Protein AF-A0A6L6PLL2-F1 (afdb_monomer)

Solvent-accessible surface area (backbone atoms only — not comparable to full-atom values): 7391 Å² total; per-residue (Å²): 131,86,79,76,55,67,43,46,54,47,22,49,51,45,22,52,46,40,37,52,52,50,43,67,37,46,60,89,64,68,91,52,59,72,72,56,46,53,40,41,53,52,10,52,41,21,38,52,16,30,49,29,42,75,70,64,40,94,57,10,52,60,43,37,29,52,35,29,49,53,48,42,56,53,39,54,56,56,43,53,51,52,71,70,49,84,57,71,47,43,95,58,68,45,47,37,68,59,53,46,53,52,48,49,53,54,41,53,52,33,49,56,31,27,54,54,30,49,53,57,45,54,56,53,54,55,58,62,72,66,61,72,99,73,86,84,130

Radius of gyration: 18.52 Å; Cα contacts (8 Å, |Δi|>4): 109; chains: 1; bounding box: 55×28×56 Å

Organism: NCBI:txid551988

Mean predicted aligned error: 6.56 Å

Structure (mmCIF, N/CA/C/O backbone):
data_AF-A0A6L6PLL2-F1
#
_entry.id   AF-A0A6L6PLL2-F1
#
loop_
_atom_site.group_PDB
_atom_site.id
_atom_site.type_symbol
_atom_site.label_atom_id
_atom_site.label_alt_id
_atom_site.label_comp_id
_atom_site.label_asym_id
_atom_site.label_entity_id
_atom_site.label_seq_id
_atom_site.pdbx_PDB_ins_code
_atom_site.Cartn_x
_atom_site.Cartn_y
_atom_site.Cartn_z
_atom_site.occupancy
_atom_site.B_iso_or_equiv
_atom_site.auth_seq_id
_atom_site.auth_comp_id
_atom_site.auth_asym_id
_atom_site.auth_atom_id
_atom_site.pdbx_PDB_model_num
ATOM 1 N N . MET A 1 1 ? -23.421 -11.172 6.056 1.00 43.84 1 MET A N 1
ATOM 2 C CA . MET A 1 1 ? -21.945 -11.065 6.009 1.00 43.84 1 MET A CA 1
ATOM 3 C C . MET A 1 1 ? -21.592 -9.596 5.806 1.00 43.84 1 MET A C 1
ATOM 5 O O . MET A 1 1 ? -21.869 -9.074 4.733 1.00 43.84 1 MET A O 1
ATOM 9 N N . ASN A 1 2 ? -21.100 -8.893 6.833 1.00 55.00 2 ASN A N 1
ATOM 10 C CA . ASN A 1 2 ? -20.745 -7.475 6.689 1.00 55.00 2 ASN A CA 1
ATOM 11 C C . ASN A 1 2 ? -19.643 -7.330 5.634 1.00 55.00 2 ASN A C 1
ATOM 13 O O . ASN A 1 2 ? -18.598 -7.974 5.724 1.00 55.00 2 ASN A O 1
ATOM 17 N N . LYS A 1 3 ? -19.892 -6.510 4.611 1.00 76.81 3 LYS A N 1
ATOM 18 C CA . LYS A 1 3 ? -18.932 -6.250 3.538 1.00 76.81 3 LYS A CA 1
ATOM 19 C C . LYS A 1 3 ? -17.712 -5.553 4.144 1.00 76.81 3 LYS A C 1
ATOM 21 O O . LYS A 1 3 ? -17.838 -4.467 4.704 1.00 76.81 3 LYS A O 1
ATOM 26 N N . MET A 1 4 ? -16.542 -6.189 4.061 1.00 80.56 4 MET A N 1
ATOM 27 C CA . MET A 1 4 ? -15.291 -5.595 4.539 1.00 80.56 4 MET A CA 1
ATOM 28 C C . MET A 1 4 ? -15.040 -4.277 3.799 1.00 80.56 4 MET A C 1
ATOM 30 O O . MET A 1 4 ? -15.216 -4.198 2.579 1.00 80.56 4 MET A O 1
ATOM 34 N N . ARG A 1 5 ? -14.640 -3.244 4.545 1.00 92.44 5 ARG A N 1
ATOM 35 C CA . ARG A 1 5 ? -14.335 -1.923 3.989 1.00 92.44 5 ARG A CA 1
ATOM 36 C C . ARG A 1 5 ? -13.184 -2.018 2.978 1.00 92.44 5 ARG A C 1
ATOM 38 O O . ARG A 1 5 ? -12.289 -2.855 3.122 1.00 92.44 5 ARG A O 1
ATOM 45 N N . PHE A 1 6 ? -13.226 -1.176 1.948 1.00 95.19 6 PHE A N 1
ATOM 46 C CA . PHE A 1 6 ? -12.314 -1.253 0.803 1.00 95.19 6 PHE A CA 1
ATOM 47 C C . PHE A 1 6 ? -10.845 -1.144 1.220 1.00 95.19 6 PHE A C 1
ATOM 49 O O . PHE A 1 6 ? -10.052 -2.011 0.876 1.00 95.19 6 PHE A O 1
ATOM 56 N N . GLU A 1 7 ? -10.502 -0.126 1.998 1.00 95.88 7 GLU A N 1
ATOM 57 C CA . GLU A 1 7 ? -9.144 0.188 2.442 1.00 95.88 7 GLU A CA 1
ATOM 58 C C . GLU A 1 7 ? -8.562 -0.856 3.403 1.00 95.88 7 GLU A C 1
ATOM 60 O O . GLU A 1 7 ? -7.355 -1.072 3.413 1.00 95.88 7 GLU A O 1
ATOM 65 N N . VAL A 1 8 ? -9.409 -1.575 4.149 1.00 96.50 8 VAL A N 1
ATOM 66 C CA . VAL A 1 8 ? -8.978 -2.723 4.966 1.00 96.50 8 VAL A CA 1
ATOM 67 C C . VAL A 1 8 ? -8.625 -3.909 4.069 1.00 96.50 8 VAL A C 1
ATOM 69 O O . VAL A 1 8 ? -7.565 -4.511 4.219 1.00 96.50 8 VAL A O 1
ATOM 72 N N . ARG A 1 9 ? -9.489 -4.233 3.098 1.00 96.75 9 ARG A N 1
ATOM 73 C CA . ARG A 1 9 ? -9.230 -5.325 2.149 1.00 96.75 9 ARG A CA 1
ATOM 74 C C . ARG A 1 9 ? -8.012 -5.027 1.277 1.00 96.75 9 ARG A C 1
ATOM 76 O O . ARG A 1 9 ? -7.179 -5.902 1.071 1.00 96.75 9 ARG A O 1
ATOM 83 N N . ALA A 1 10 ? -7.908 -3.794 0.792 1.00 96.06 10 ALA A N 1
ATOM 84 C CA . ALA A 1 10 ? -6.773 -3.324 0.016 1.00 96.06 10 ALA A CA 1
ATOM 85 C C . ALA A 1 10 ? -5.472 -3.438 0.816 1.00 96.06 10 ALA A C 1
ATOM 87 O O . ALA A 1 10 ? -4.467 -3.837 0.245 1.00 96.06 10 ALA A O 1
ATOM 88 N N . ALA A 1 11 ? -5.490 -3.178 2.127 1.00 97.19 11 ALA A N 1
ATOM 89 C CA . ALA A 1 11 ? -4.299 -3.290 2.965 1.00 97.19 11 ALA A CA 1
ATOM 90 C C . ALA A 1 11 ? -3.850 -4.744 3.135 1.00 97.19 11 ALA A C 1
ATOM 92 O O . ALA A 1 11 ? -2.654 -5.011 3.093 1.00 97.19 11 ALA A O 1
ATOM 93 N N . PHE A 1 12 ? -4.781 -5.699 3.243 1.00 98.12 12 PHE A N 1
ATOM 94 C CA . PHE A 1 12 ? -4.420 -7.120 3.215 1.00 98.12 12 PHE A CA 1
ATOM 95 C C . PHE A 1 12 ? -3.785 -7.533 1.887 1.00 98.12 12 PHE A C 1
ATOM 97 O O . PHE A 1 12 ? -2.761 -8.209 1.884 1.00 98.12 12 PHE A O 1
ATOM 104 N N . VAL A 1 13 ? -4.375 -7.109 0.766 1.00 97.12 13 VAL A N 1
ATOM 105 C CA . VAL A 1 13 ? -3.857 -7.435 -0.570 1.00 97.12 13 VAL A CA 1
ATOM 106 C C . VAL A 1 13 ? -2.486 -6.796 -0.788 1.00 97.12 13 VAL A C 1
ATOM 108 O O . VAL A 1 13 ? -1.533 -7.498 -1.105 1.00 97.12 13 VAL A O 1
ATOM 111 N N . MET A 1 14 ? -2.364 -5.487 -0.567 1.00 96.75 14 MET A N 1
ATOM 112 C CA . MET A 1 14 ? -1.113 -4.743 -0.742 1.00 96.75 14 MET A CA 1
ATOM 113 C C . MET A 1 14 ? -0.030 -5.201 0.230 1.00 96.75 14 MET A C 1
ATOM 115 O O . MET A 1 14 ? 1.130 -5.296 -0.156 1.00 96.75 14 MET A O 1
ATOM 119 N N . GLY A 1 15 ? -0.411 -5.551 1.458 1.00 96.38 15 GLY A N 1
ATOM 120 C CA . GLY A 1 15 ?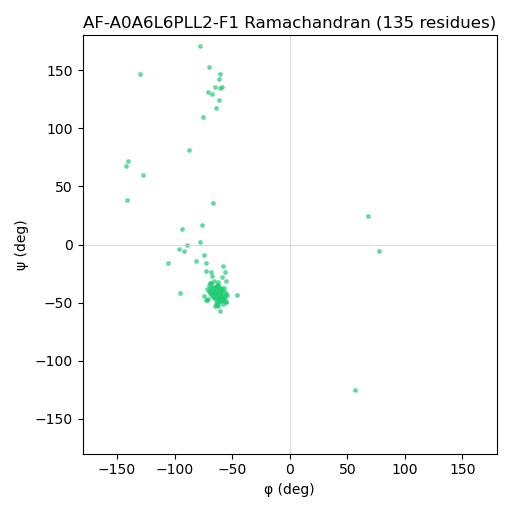 0.505 -6.051 2.474 1.00 96.38 15 GLY A CA 1
ATOM 121 C C . GLY A 1 15 ? 1.248 -7.326 2.067 1.00 96.38 15 GLY A C 1
ATOM 122 O O . GLY A 1 15 ? 2.372 -7.541 2.507 1.00 96.38 15 GLY A O 1
ATOM 123 N N . VAL A 1 16 ? 0.646 -8.144 1.197 1.00 96.62 16 VAL A N 1
ATOM 124 C CA . VAL A 1 16 ? 1.284 -9.331 0.603 1.00 96.62 16 VAL A CA 1
ATOM 125 C C . VAL A 1 16 ? 1.887 -9.018 -0.766 1.00 96.62 16 VAL A C 1
ATOM 127 O O . VAL A 1 16 ? 2.990 -9.466 -1.074 1.00 96.62 16 VAL A O 1
ATOM 130 N N . ALA A 1 17 ? 1.174 -8.252 -1.594 1.00 94.06 17 ALA A N 1
ATOM 131 C CA . ALA A 1 17 ? 1.574 -7.982 -2.968 1.00 94.06 17 ALA A CA 1
ATOM 132 C C . ALA A 1 17 ? 2.881 -7.186 -3.057 1.00 94.06 17 ALA A C 1
ATOM 134 O O . ALA A 1 17 ? 3.677 -7.476 -3.938 1.00 94.06 17 ALA A O 1
ATOM 135 N N . LEU A 1 18 ? 3.125 -6.227 -2.158 1.00 91.88 18 LEU A N 1
ATOM 136 C CA . LEU A 1 18 ? 4.347 -5.413 -2.170 1.00 91.88 18 LEU A CA 1
ATOM 137 C C . LEU A 1 18 ? 5.621 -6.265 -1.995 1.00 91.88 18 LEU A C 1
ATOM 139 O O . LEU A 1 18 ? 6.429 -6.280 -2.925 1.00 91.88 18 LEU A O 1
ATOM 143 N N . PRO A 1 19 ? 5.777 -7.057 -0.909 1.00 90.56 19 PRO A N 1
ATOM 144 C CA . PRO A 1 19 ? 6.915 -7.967 -0.773 1.00 90.56 19 PRO A CA 1
ATOM 145 C C . PRO A 1 19 ? 7.057 -8.935 -1.952 1.00 90.56 19 PRO A C 1
ATOM 147 O O . PRO A 1 19 ? 8.162 -9.175 -2.436 1.00 90.56 19 PRO A O 1
ATOM 150 N N . ALA A 1 20 ? 5.940 -9.494 -2.430 1.00 90.50 20 ALA A N 1
ATOM 151 C CA . ALA A 1 20 ? 5.954 -10.461 -3.524 1.00 90.50 20 ALA A CA 1
ATOM 152 C C . ALA A 1 20 ? 6.423 -9.832 -4.844 1.00 90.50 20 ALA A C 1
ATOM 154 O O . ALA A 1 20 ? 7.268 -10.403 -5.532 1.00 90.50 20 ALA A O 1
ATOM 155 N N . LEU A 1 21 ? 5.907 -8.649 -5.188 1.00 88.75 21 LEU A N 1
ATOM 156 C CA . LEU A 1 21 ? 6.304 -7.921 -6.390 1.00 88.75 21 LEU A CA 1
ATOM 157 C C . LEU A 1 21 ? 7.773 -7.513 -6.325 1.00 88.75 21 LEU A C 1
ATOM 159 O O . LEU A 1 21 ? 8.466 -7.666 -7.326 1.00 88.75 21 LEU A O 1
ATOM 163 N N . GLU A 1 22 ? 8.267 -7.062 -5.171 1.00 87.44 22 GLU A N 1
ATOM 164 C CA . GLU A 1 22 ? 9.680 -6.701 -5.026 1.00 87.44 22 GLU A CA 1
ATOM 165 C C . GLU A 1 22 ? 10.598 -7.926 -5.129 1.00 87.44 22 GLU A C 1
ATOM 167 O O . GLU A 1 22 ? 11.625 -7.878 -5.810 1.00 87.44 22 GLU A O 1
ATOM 172 N N . THR A 1 23 ? 10.178 -9.061 -4.558 1.00 87.19 23 THR A N 1
ATOM 173 C CA . THR A 1 23 ? 10.884 -10.348 -4.700 1.00 87.19 23 THR A CA 1
ATOM 174 C C . THR A 1 23 ? 10.976 -10.765 -6.165 1.00 87.19 23 THR A C 1
ATOM 176 O O . THR A 1 23 ? 12.041 -11.153 -6.634 1.00 87.19 23 THR A O 1
ATOM 179 N N . ILE A 1 24 ? 9.876 -10.661 -6.916 1.00 85.31 24 ILE A N 1
ATOM 180 C CA . ILE A 1 24 ? 9.854 -10.985 -8.350 1.00 85.31 24 ILE A CA 1
ATOM 181 C C . ILE A 1 24 ? 10.722 -10.000 -9.139 1.00 85.31 24 ILE A C 1
ATOM 183 O O . ILE A 1 24 ? 11.448 -10.407 -10.042 1.00 85.31 24 ILE A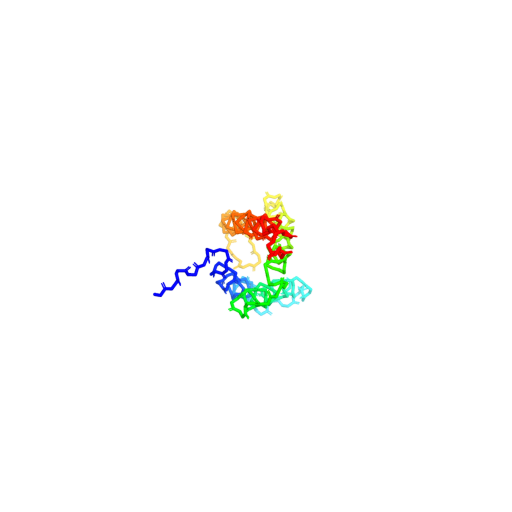 O 1
ATOM 187 N N . ARG A 1 25 ? 10.663 -8.707 -8.802 1.00 83.38 25 ARG A N 1
ATOM 188 C CA . ARG A 1 25 ? 11.372 -7.648 -9.526 1.00 83.38 25 ARG A CA 1
ATOM 189 C C . ARG A 1 25 ? 12.887 -7.753 -9.374 1.00 83.38 25 ARG A C 1
ATOM 191 O O . ARG A 1 25 ? 13.605 -7.447 -10.319 1.00 83.38 25 ARG A O 1
ATOM 198 N N . ARG A 1 26 ? 13.390 -8.159 -8.209 1.00 78.50 26 ARG A N 1
ATOM 199 C CA . ARG A 1 26 ? 14.839 -8.230 -7.962 1.00 78.50 26 ARG A CA 1
ATOM 200 C C . ARG A 1 26 ? 15.414 -9.645 -7.943 1.00 78.50 26 ARG A C 1
ATOM 202 O O . ARG A 1 26 ? 16.629 -9.799 -8.056 1.00 78.50 26 ARG A O 1
ATOM 209 N N . GLY A 1 27 ? 14.579 -10.675 -7.826 1.00 77.62 27 GLY A N 1
ATOM 210 C CA . GLY A 1 27 ? 15.024 -12.064 -7.745 1.00 77.62 27 GLY A CA 1
ATOM 211 C C . GLY A 1 27 ? 16.007 -12.283 -6.588 1.00 77.62 27 GLY A C 1
ATOM 212 O O . GLY A 1 27 ? 15.710 -11.961 -5.442 1.00 77.62 27 GLY A O 1
ATOM 213 N N . ILE A 1 28 ? 17.188 -12.824 -6.904 1.00 68.38 28 ILE A N 1
ATOM 214 C CA . ILE A 1 28 ? 18.296 -13.083 -5.960 1.00 68.38 28 ILE A CA 1
ATOM 215 C C . ILE A 1 28 ? 19.326 -11.939 -5.892 1.00 68.38 28 ILE A C 1
ATOM 217 O O . ILE A 1 28 ? 20.433 -12.133 -5.394 1.00 68.38 28 ILE A O 1
ATOM 221 N N . ASN A 1 29 ? 19.018 -10.761 -6.442 1.00 67.06 29 ASN A N 1
ATOM 222 C CA . ASN A 1 29 ? 20.006 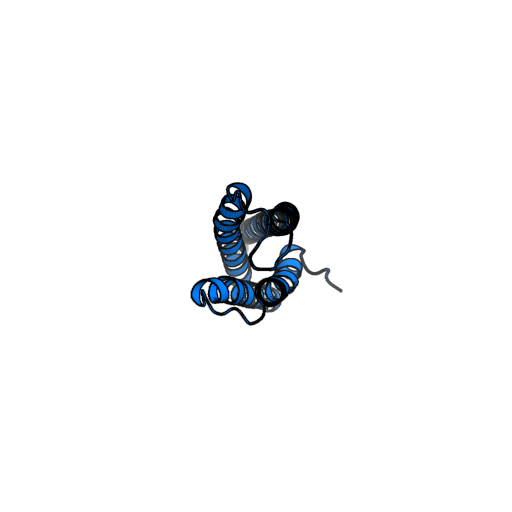-9.700 -6.616 1.00 67.06 29 ASN A CA 1
ATOM 223 C C . ASN A 1 29 ? 20.133 -8.784 -5.380 1.00 67.06 29 ASN A C 1
ATOM 225 O O . ASN A 1 29 ? 19.549 -7.698 -5.323 1.00 67.06 29 ASN A O 1
ATOM 229 N N . PHE A 1 30 ? 20.881 -9.217 -4.365 1.00 66.94 30 PHE A N 1
ATOM 230 C CA . PHE A 1 30 ? 20.982 -8.555 -3.053 1.00 66.94 30 PHE A CA 1
ATOM 231 C C . PHE A 1 30 ? 21.857 -7.287 -3.004 1.00 66.94 30 PHE A C 1
ATOM 233 O O . PHE A 1 30 ? 22.186 -6.827 -1.913 1.00 66.94 30 PHE A O 1
ATOM 240 N N . ASP A 1 31 ? 22.184 -6.669 -4.140 1.00 69.38 31 ASP A N 1
ATOM 241 C CA . ASP A 1 31 ? 23.081 -5.502 -4.214 1.00 69.38 31 ASP A CA 1
ATOM 242 C C . ASP A 1 31 ? 22.625 -4.292 -3.373 1.00 69.38 31 ASP A C 1
ATOM 244 O O . ASP A 1 31 ? 23.421 -3.406 -3.064 1.00 69.38 31 ASP A O 1
ATOM 248 N N . ASN A 1 32 ? 21.346 -4.228 -2.979 1.00 66.81 32 ASN A N 1
ATOM 249 C CA . ASN A 1 32 ? 20.819 -3.146 -2.149 1.00 66.81 32 ASN A CA 1
ATOM 250 C C . ASN A 1 32 ? 19.782 -3.636 -1.123 1.00 66.81 32 ASN A C 1
ATOM 252 O O . ASN A 1 32 ? 18.599 -3.315 -1.219 1.00 66.81 32 ASN A O 1
ATOM 256 N N . ILE A 1 33 ? 20.241 -4.425 -0.143 1.00 68.75 33 ILE A N 1
ATOM 257 C CA . ILE A 1 33 ? 19.440 -4.991 0.966 1.00 68.75 33 ILE A CA 1
ATOM 258 C C . ILE A 1 33 ? 18.504 -3.965 1.644 1.00 68.75 33 ILE A C 1
ATOM 260 O O . ILE A 1 33 ? 17.344 -4.309 1.867 1.00 68.75 33 ILE A O 1
ATOM 264 N N . PRO A 1 34 ? 18.914 -2.714 1.940 1.00 70.25 34 PRO A N 1
ATOM 265 C CA . PRO A 1 34 ? 18.006 -1.729 2.533 1.00 70.25 34 PRO A CA 1
ATOM 266 C C . PRO A 1 34 ? 16.751 -1.464 1.691 1.00 70.25 34 PRO A C 1
ATOM 268 O O . PRO A 1 34 ? 15.661 -1.364 2.242 1.00 70.25 34 PRO A O 1
ATOM 271 N N . ALA A 1 35 ? 16.880 -1.441 0.360 1.00 64.81 35 ALA A N 1
ATOM 272 C CA . ALA A 1 35 ? 15.743 -1.233 -0.535 1.00 64.81 35 ALA A CA 1
ATOM 273 C C . ALA A 1 35 ? 14.751 -2.413 -0.536 1.00 64.81 35 ALA A C 1
ATOM 275 O O . ALA A 1 35 ? 13.582 -2.208 -0.842 1.00 64.81 35 ALA A O 1
ATOM 276 N N . TYR A 1 36 ? 15.189 -3.627 -0.172 1.00 68.69 36 TYR A N 1
ATOM 277 C CA . TYR A 1 36 ? 14.286 -4.765 0.042 1.00 68.69 36 TYR A CA 1
ATOM 278 C C . TYR A 1 36 ? 13.441 -4.580 1.292 1.00 68.69 36 TYR A C 1
ATOM 280 O O . TYR A 1 36 ? 12.276 -4.960 1.327 1.00 68.69 36 TYR A O 1
ATOM 288 N N . LEU A 1 37 ? 14.049 -4.050 2.349 1.00 83.19 37 LEU A N 1
ATOM 289 C CA . LEU A 1 37 ? 13.436 -4.058 3.663 1.00 83.19 37 LEU A CA 1
ATOM 290 C C . LEU A 1 37 ? 12.216 -3.130 3.723 1.00 83.19 37 LEU A C 1
ATOM 292 O O . LEU A 1 37 ? 11.237 -3.476 4.381 1.00 83.19 37 LEU A O 1
ATOM 296 N N . ASP A 1 38 ? 12.228 -2.019 2.987 1.00 86.25 38 ASP A N 1
ATOM 297 C CA . ASP A 1 38 ? 11.133 -1.045 2.985 1.00 86.25 38 ASP A CA 1
ATOM 298 C C . ASP A 1 38 ? 9.795 -1.653 2.530 1.00 86.25 38 ASP A C 1
ATOM 300 O O . ASP A 1 38 ? 8.795 -1.508 3.239 1.00 86.25 38 ASP A O 1
ATOM 304 N N . ASP A 1 39 ? 9.766 -2.401 1.417 1.00 89.12 39 ASP A N 1
ATOM 305 C CA . ASP A 1 39 ? 8.536 -3.029 0.895 1.00 89.12 39 ASP A CA 1
ATOM 306 C C . ASP A 1 39 ? 7.989 -4.118 1.837 1.00 89.12 39 ASP A C 1
ATOM 308 O O . ASP A 1 39 ? 6.774 -4.305 1.973 1.00 89.12 39 ASP A O 1
ATOM 312 N N . TYR A 1 40 ? 8.879 -4.807 2.553 1.00 91.44 40 TYR A N 1
ATOM 313 C CA . TYR A 1 40 ? 8.502 -5.801 3.556 1.00 91.44 40 TYR A CA 1
ATOM 314 C C . TYR A 1 40 ? 7.978 -5.159 4.835 1.00 91.44 40 TYR A C 1
ATOM 316 O O . TYR A 1 40 ? 6.956 -5.599 5.367 1.00 91.44 40 TYR A O 1
ATOM 324 N N . LEU A 1 41 ? 8.645 -4.115 5.328 1.00 94.62 41 LEU A N 1
ATOM 325 C CA . LEU A 1 41 ? 8.231 -3.400 6.531 1.00 94.62 41 LEU A CA 1
ATOM 326 C C . LEU A 1 41 ? 6.889 -2.706 6.317 1.00 94.62 41 LEU A C 1
ATOM 328 O O . LEU A 1 41 ? 5.993 -2.838 7.155 1.00 94.62 41 LEU A O 1
ATOM 332 N N . ILE A 1 42 ? 6.710 -2.021 5.184 1.00 95.62 42 ILE A N 1
ATOM 333 C CA . ILE A 1 42 ? 5.439 -1.364 4.877 1.00 95.62 42 ILE A CA 1
ATOM 334 C C . ILE A 1 42 ? 4.327 -2.391 4.645 1.00 95.62 42 ILE A C 1
ATOM 336 O O . ILE A 1 42 ? 3.205 -2.203 5.125 1.00 95.62 42 ILE A O 1
ATOM 340 N N . GLY A 1 43 ? 4.642 -3.518 3.994 1.00 96.12 43 GLY A N 1
ATOM 341 C CA . GLY A 1 43 ? 3.707 -4.619 3.795 1.00 96.12 43 GLY A CA 1
ATOM 342 C C . GLY A 1 43 ? 3.242 -5.225 5.121 1.00 96.12 43 GLY A C 1
ATOM 343 O O . GLY A 1 43 ? 2.040 -5.336 5.381 1.00 96.12 43 GLY A O 1
ATOM 344 N N . ALA A 1 44 ? 4.183 -5.520 6.019 1.00 97.00 44 ALA A N 1
ATOM 345 C CA . ALA A 1 44 ? 3.894 -5.999 7.367 1.00 97.00 44 ALA A CA 1
ATOM 346 C C . ALA A 1 44 ? 3.072 -4.984 8.173 1.00 97.00 44 ALA A C 1
ATOM 348 O O . ALA A 1 44 ? 2.131 -5.367 8.876 1.00 97.00 44 ALA A O 1
ATOM 349 N N . PHE A 1 45 ? 3.372 -3.688 8.043 1.00 98.06 45 PHE A N 1
ATOM 350 C CA . PHE A 1 45 ? 2.633 -2.648 8.747 1.00 98.06 45 PHE A CA 1
ATOM 351 C C . PHE A 1 45 ? 1.180 -2.536 8.259 1.00 98.06 45 PHE A C 1
ATOM 353 O O . PHE A 1 45 ? 0.269 -2.447 9.086 1.00 98.06 45 PHE A O 1
ATOM 360 N N . LEU A 1 46 ? 0.932 -2.648 6.949 1.00 98.06 46 LEU A N 1
ATOM 361 C CA . LEU A 1 46 ? -0.424 -2.716 6.387 1.00 98.06 46 LEU A CA 1
ATOM 362 C C . LEU A 1 46 ? -1.204 -3.922 6.917 1.00 98.06 46 LEU A C 1
ATOM 364 O O . LEU A 1 46 ? -2.349 -3.770 7.346 1.00 98.06 46 LEU A O 1
ATOM 368 N N . LEU A 1 47 ? -0.584 -5.107 6.941 1.00 98.31 47 LEU A N 1
ATOM 369 C CA . LEU A 1 47 ? -1.205 -6.322 7.480 1.00 98.31 47 LEU A CA 1
ATOM 370 C C . LEU A 1 47 ? -1.547 -6.167 8.963 1.00 98.31 47 LEU A C 1
ATOM 372 O O . LEU A 1 47 ? -2.652 -6.516 9.393 1.00 98.31 47 LEU A O 1
ATOM 376 N N . TYR A 1 48 ? -0.616 -5.620 9.744 1.00 98.12 48 TYR A N 1
ATOM 377 C CA . TYR A 1 48 ? -0.811 -5.365 11.164 1.00 98.12 48 TYR A CA 1
ATOM 378 C C . TYR A 1 48 ? -1.955 -4.373 11.409 1.00 98.12 48 TYR A C 1
ATOM 380 O O . TYR A 1 48 ? -2.861 -4.656 12.198 1.00 98.12 48 TYR A O 1
ATOM 388 N N . ALA A 1 49 ? -1.967 -3.245 10.698 1.00 97.31 49 ALA A N 1
ATOM 389 C CA . ALA A 1 49 ? -3.001 -2.227 10.820 1.00 97.31 49 ALA A CA 1
ATOM 390 C C . ALA A 1 49 ? -4.385 -2.747 10.394 1.00 97.31 49 A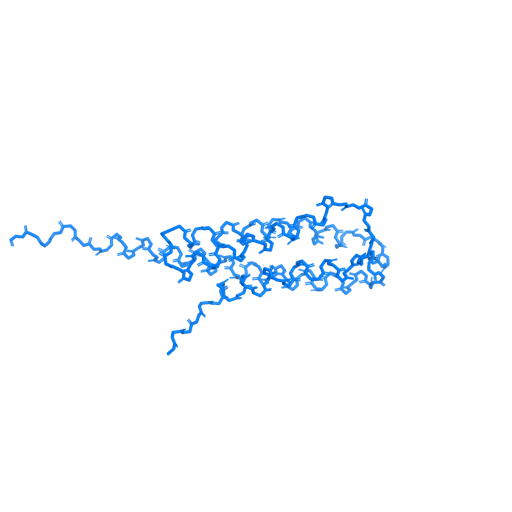LA A C 1
ATOM 392 O O . ALA A 1 49 ? -5.369 -2.561 11.114 1.00 97.31 49 ALA A O 1
ATOM 393 N N . ALA A 1 50 ? -4.468 -3.471 9.273 1.00 97.25 50 ALA A N 1
ATOM 394 C CA . ALA A 1 50 ? -5.709 -4.083 8.802 1.00 97.25 50 ALA A CA 1
ATOM 395 C C . ALA A 1 50 ? -6.257 -5.093 9.821 1.00 97.25 50 ALA A C 1
ATOM 397 O O . ALA A 1 50 ? -7.440 -5.057 10.174 1.00 97.25 50 ALA A O 1
ATOM 398 N N . ARG A 1 51 ? -5.384 -5.944 10.373 1.00 97.44 51 ARG A N 1
ATOM 399 C CA . ARG A 1 51 ? -5.739 -6.885 11.444 1.00 97.44 51 ARG A CA 1
ATOM 400 C C . ARG A 1 51 ? -6.218 -6.165 12.704 1.00 97.44 51 ARG A C 1
ATOM 402 O O . ARG A 1 51 ? -7.178 -6.622 13.322 1.00 97.44 51 ARG A O 1
ATOM 409 N N . ALA A 1 52 ? -5.589 -5.053 13.081 1.00 96.69 52 ALA A N 1
ATOM 410 C CA . ALA A 1 52 ? -6.009 -4.249 14.225 1.00 96.69 52 ALA A CA 1
ATOM 411 C C . ALA A 1 52 ? -7.421 -3.666 14.028 1.00 96.69 52 ALA A C 1
ATOM 413 O O . ALA A 1 52 ? -8.217 -3.699 14.966 1.00 96.69 52 ALA A O 1
ATOM 414 N N . VAL A 1 53 ? -7.771 -3.210 12.816 1.00 96.06 53 VAL A N 1
ATOM 415 C CA . VAL A 1 53 ? -9.143 -2.765 12.493 1.00 96.06 53 VAL A CA 1
ATOM 416 C C . VAL A 1 53 ? -10.141 -3.915 12.603 1.00 96.06 53 VAL A C 1
ATOM 418 O O . VAL A 1 53 ? -11.177 -3.754 13.242 1.00 96.06 53 VAL A O 1
ATOM 421 N N . VAL A 1 54 ? -9.840 -5.079 12.015 1.00 95.31 54 VAL A N 1
ATOM 422 C CA . VAL A 1 54 ? -10.744 -6.247 12.042 1.00 95.31 54 VAL A CA 1
ATOM 423 C C . VAL A 1 54 ? -10.991 -6.743 13.468 1.00 95.31 54 VAL A C 1
ATOM 425 O O . VAL A 1 54 ? -12.099 -7.156 13.790 1.00 95.31 54 VAL A O 1
ATOM 428 N N . ARG A 1 55 ? -9.984 -6.659 14.342 1.00 95.31 55 ARG A N 1
ATOM 429 C CA . ARG A 1 55 ? -10.097 -7.023 15.763 1.00 95.31 55 ARG A CA 1
ATOM 430 C C . ARG A 1 55 ? -10.792 -5.969 16.631 1.00 95.31 55 ARG A C 1
ATOM 432 O O . ARG A 1 55 ? -10.859 -6.154 17.840 1.00 95.31 55 ARG A O 1
ATOM 439 N N . GLY A 1 56 ? -11.262 -4.864 16.051 1.00 91.25 56 GLY A N 1
ATOM 440 C CA . GLY A 1 56 ? -11.911 -3.790 16.804 1.00 91.25 56 GLY A CA 1
ATOM 441 C C . GLY A 1 56 ? -10.960 -3.024 17.728 1.00 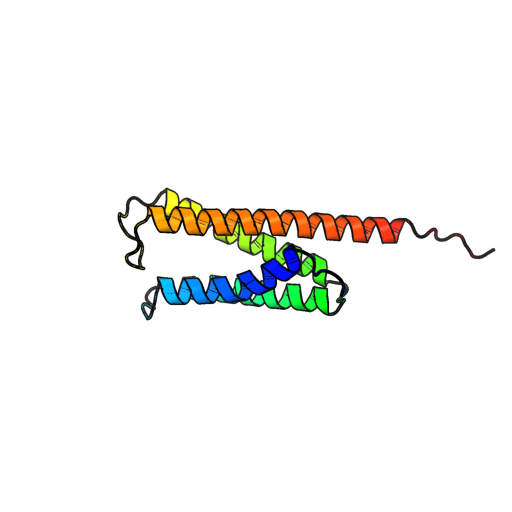91.25 56 GLY A C 1
ATOM 442 O O . GLY A 1 56 ? -11.404 -2.443 18.712 1.00 91.25 56 GLY A O 1
ATOM 443 N N . SER A 1 57 ? -9.651 -3.015 17.441 1.00 92.81 57 SER A N 1
ATOM 444 C CA . SER A 1 57 ? -8.693 -2.252 18.244 1.00 92.81 57 SER A CA 1
ATOM 445 C C . SER A 1 57 ? -9.043 -0.757 18.215 1.00 92.81 57 SER A C 1
ATOM 447 O O . SER A 1 57 ? -9.229 -0.215 17.117 1.00 92.81 57 SER A O 1
ATOM 449 N N . PRO A 1 58 ? -9.025 -0.050 19.364 1.00 87.19 58 PRO A N 1
ATOM 450 C CA . PRO A 1 58 ? -9.313 1.385 19.423 1.00 87.19 58 PRO A CA 1
ATOM 451 C C . PRO A 1 58 ? -8.421 2.222 18.499 1.00 87.19 58 PRO A C 1
ATOM 453 O O . PRO A 1 58 ? -8.844 3.239 17.957 1.00 87.19 58 PRO A O 1
ATOM 456 N N . ARG A 1 59 ? -7.179 1.771 18.274 1.00 92.19 59 ARG A N 1
ATOM 457 C CA . ARG A 1 59 ? -6.189 2.462 17.435 1.00 92.19 59 ARG A CA 1
ATOM 458 C C . ARG A 1 59 ? -6.139 1.947 15.997 1.00 92.19 59 ARG A C 1
ATOM 460 O O . ARG A 1 59 ? -5.415 2.514 15.186 1.00 92.19 59 ARG A O 1
ATOM 467 N N . GLY A 1 60 ? -6.898 0.904 15.652 1.00 94.31 60 GLY A N 1
ATOM 468 C CA . GLY A 1 60 ? -6.775 0.220 14.361 1.00 94.31 60 GLY A CA 1
ATOM 469 C C . GLY A 1 60 ? -6.954 1.155 13.164 1.00 94.31 60 GLY A C 1
ATOM 470 O O . GLY A 1 60 ? -6.156 1.121 12.232 1.00 94.31 60 GLY A O 1
ATOM 471 N N . LYS A 1 61 ? -7.964 2.036 13.200 1.00 94.50 61 LYS A N 1
ATOM 472 C CA . LYS A 1 61 ? -8.236 2.968 12.091 1.00 94.50 61 LYS A CA 1
ATOM 473 C C . LYS A 1 61 ? -7.103 3.985 11.898 1.00 94.50 61 LYS A C 1
ATOM 475 O O . LYS A 1 61 ? -6.727 4.258 10.766 1.00 94.50 61 LYS A O 1
ATOM 480 N N . VAL A 1 62 ? -6.539 4.499 12.993 1.00 96.38 62 VAL A N 1
ATOM 481 C CA . VAL A 1 62 ? -5.417 5.454 12.962 1.00 96.38 62 VAL A CA 1
ATOM 482 C C . VAL A 1 62 ? -4.142 4.779 12.460 1.00 96.38 62 VAL A C 1
ATOM 484 O O . VAL A 1 62 ? -3.451 5.334 11.611 1.00 96.38 62 VAL A O 1
ATOM 487 N N . LEU A 1 63 ? -3.864 3.553 12.915 1.00 97.56 63 LEU A N 1
ATOM 488 C CA . LEU A 1 63 ? -2.751 2.752 12.399 1.00 97.56 63 LEU A CA 1
ATOM 489 C C . LEU A 1 63 ? -2.885 2.509 10.893 1.00 97.56 63 LEU A C 1
ATOM 491 O O . LEU A 1 63 ? -1.890 2.561 10.179 1.00 97.56 63 LEU A O 1
ATOM 495 N N . LEU A 1 64 ? -4.107 2.287 10.403 1.00 97.81 64 LEU A N 1
ATOM 496 C CA . LEU A 1 64 ? -4.352 2.080 8.979 1.00 97.81 64 LEU A CA 1
ATOM 497 C C . LEU A 1 64 ? -4.086 3.350 8.160 1.00 97.81 64 LEU A C 1
ATOM 499 O O . LEU A 1 64 ? -3.451 3.264 7.114 1.00 97.81 64 LEU A O 1
ATOM 503 N N . VAL A 1 65 ? -4.496 4.524 8.657 1.00 98.25 65 VAL A N 1
ATOM 504 C CA . VAL A 1 65 ? -4.130 5.819 8.053 1.00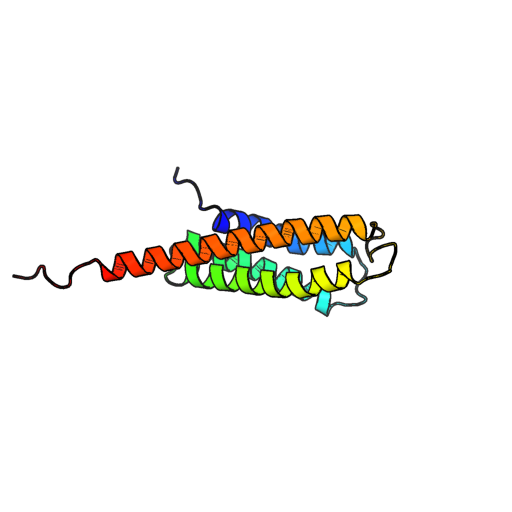 98.25 65 VAL A CA 1
ATOM 505 C C . VAL A 1 65 ? -2.611 5.979 8.004 1.00 98.25 65 VAL A C 1
ATOM 507 O O . VAL A 1 65 ? -2.072 6.309 6.952 1.00 98.25 65 VAL A O 1
ATOM 510 N N . ALA A 1 66 ? -1.917 5.704 9.111 1.00 98.06 66 ALA A N 1
ATOM 511 C CA . ALA A 1 66 ? -0.463 5.820 9.180 1.00 98.06 66 ALA A CA 1
ATOM 512 C C . ALA A 1 66 ? 0.242 4.885 8.183 1.00 98.06 66 ALA A C 1
ATOM 514 O O . ALA A 1 66 ? 1.149 5.321 7.478 1.00 98.06 66 ALA A O 1
ATOM 515 N N . ALA A 1 67 ? -0.205 3.630 8.073 1.00 97.94 67 ALA A N 1
ATOM 516 C CA . ALA A 1 67 ? 0.356 2.663 7.131 1.00 97.94 67 ALA A CA 1
ATOM 517 C C . ALA A 1 67 ? 0.172 3.106 5.672 1.00 97.94 67 ALA A C 1
ATOM 519 O O . ALA A 1 67 ? 1.127 3.095 4.895 1.00 97.94 67 ALA A O 1
ATOM 520 N N . TRP A 1 68 ? -1.024 3.572 5.299 1.00 98.25 68 TRP A N 1
ATOM 521 C CA . TRP A 1 68 ? -1.264 4.088 3.950 1.00 98.25 68 TRP A CA 1
ATOM 522 C C . TRP A 1 68 ? -0.500 5.382 3.653 1.00 98.25 68 TRP A C 1
ATOM 524 O O . TRP A 1 68 ? -0.011 5.550 2.538 1.00 98.25 68 TRP A O 1
ATOM 534 N N . ALA A 1 69 ? -0.363 6.282 4.631 1.00 97.69 69 ALA A N 1
ATOM 535 C CA . ALA A 1 69 ? 0.389 7.525 4.475 1.00 97.69 69 ALA A CA 1
ATOM 536 C C . ALA A 1 69 ? 1.886 7.261 4.262 1.00 97.69 69 ALA A C 1
ATOM 538 O O . ALA A 1 69 ? 2.481 7.837 3.350 1.00 97.69 69 ALA A O 1
ATOM 539 N N . MET A 1 70 ? 2.475 6.345 5.041 1.00 96.38 70 MET A N 1
ATOM 540 C CA . MET A 1 70 ? 3.861 5.911 4.838 1.00 96.38 70 MET A CA 1
ATOM 541 C C . MET A 1 70 ? 4.056 5.298 3.449 1.00 96.38 70 MET A C 1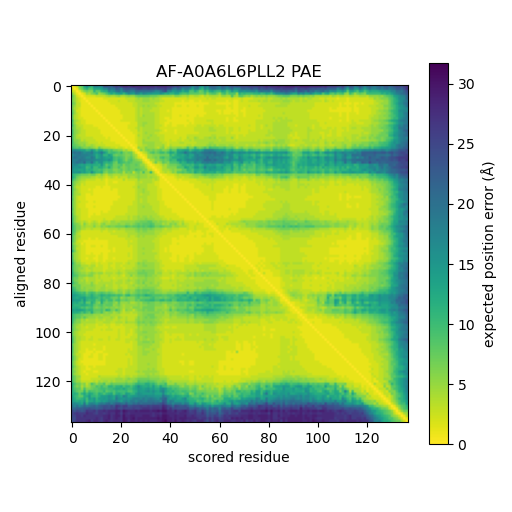
ATOM 543 O O . MET A 1 70 ? 4.997 5.673 2.751 1.00 96.38 70 MET A O 1
ATOM 547 N N . LEU A 1 71 ? 3.141 4.424 3.006 1.00 96.19 71 LEU A N 1
ATOM 548 C CA . LEU A 1 71 ? 3.217 3.835 1.668 1.00 96.19 71 LEU A CA 1
ATOM 549 C C . LEU A 1 71 ? 3.134 4.905 0.569 1.00 96.19 71 LEU A C 1
ATOM 551 O O . LEU A 1 71 ? 3.894 4.853 -0.394 1.00 96.19 71 LEU A O 1
ATOM 555 N N . CYS A 1 72 ? 2.244 5.893 0.709 1.00 97.00 72 CYS A N 1
ATOM 556 C CA . CYS A 1 72 ? 2.147 7.002 -0.243 1.00 97.00 72 CYS A CA 1
ATOM 557 C C . CYS A 1 72 ? 3.451 7.809 -0.314 1.00 97.00 72 CYS A C 1
ATOM 559 O O . CYS A 1 72 ? 3.904 8.133 -1.410 1.00 97.00 72 CYS A O 1
ATOM 561 N N . GLY A 1 73 ? 4.078 8.093 0.833 1.00 94.00 73 GLY A N 1
ATOM 562 C CA . GLY A 1 73 ? 5.380 8.761 0.887 1.00 94.00 73 GLY A CA 1
ATOM 563 C C . GLY A 1 73 ? 6.480 7.964 0.175 1.00 94.00 73 GLY A C 1
ATOM 564 O O . GLY A 1 73 ? 7.214 8.523 -0.641 1.00 94.00 73 GLY A O 1
ATOM 565 N N . GLY A 1 74 ? 6.543 6.650 0.413 1.00 91.56 74 GLY A N 1
ATOM 566 C CA . GLY A 1 74 ? 7.486 5.756 -0.267 1.00 91.56 74 GLY A CA 1
ATOM 567 C C . GLY A 1 74 ? 7.262 5.699 -1.781 1.00 91.56 74 GLY A C 1
ATOM 568 O O . GLY A 1 74 ? 8.204 5.845 -2.568 1.00 91.56 74 GLY A O 1
ATOM 569 N N . PHE A 1 75 ? 6.004 5.574 -2.216 1.00 93.06 75 PHE A N 1
ATOM 570 C CA . PHE A 1 75 ? 5.671 5.585 -3.638 1.00 93.06 75 PHE A CA 1
ATOM 571 C C . PHE A 1 75 ? 5.974 6.912 -4.316 1.00 93.06 75 PHE A C 1
ATOM 573 O O . PHE A 1 75 ? 6.451 6.887 -5.445 1.00 93.06 75 PHE A O 1
ATOM 580 N N . PHE A 1 76 ? 5.765 8.052 -3.657 1.00 91.62 76 PHE A N 1
ATOM 581 C CA . PHE A 1 76 ? 6.098 9.353 -4.231 1.00 91.62 76 PHE A CA 1
ATOM 582 C C . PHE A 1 76 ? 7.573 9.424 -4.658 1.00 91.62 76 PHE A C 1
ATOM 584 O O . PHE A 1 76 ? 7.868 9.757 -5.808 1.00 91.62 76 PHE A O 1
ATOM 591 N N . GLY A 1 77 ? 8.493 9.033 -3.770 1.00 87.56 77 GLY A N 1
ATOM 592 C CA . GLY A 1 77 ? 9.924 8.982 -4.079 1.00 87.56 77 GLY A CA 1
ATOM 593 C C . GLY A 1 77 ? 10.253 7.969 -5.179 1.00 87.56 77 GLY A C 1
ATOM 594 O O . GLY A 1 77 ? 10.875 8.316 -6.185 1.00 87.56 77 GLY A O 1
ATOM 595 N N . SER A 1 78 ? 9.788 6.726 -5.022 1.00 86.88 78 SER A N 1
ATOM 596 C CA . SER A 1 78 ? 10.101 5.620 -5.941 1.00 86.88 78 SER A CA 1
ATOM 597 C C . SER A 1 78 ? 9.523 5.819 -7.347 1.00 86.88 78 SER A C 1
ATOM 599 O O . SER A 1 78 ? 10.164 5.480 -8.345 1.00 86.88 78 SER A O 1
ATOM 601 N N . PHE A 1 79 ? 8.321 6.386 -7.451 1.00 91.12 79 PHE A N 1
ATOM 602 C CA . PHE A 1 79 ? 7.664 6.672 -8.722 1.00 91.12 79 PHE A CA 1
ATOM 603 C C . PHE A 1 79 ? 8.355 7.822 -9.454 1.00 91.12 79 PHE A C 1
ATOM 605 O O . PHE A 1 79 ? 8.678 7.682 -10.631 1.00 91.12 79 PHE A O 1
ATOM 612 N N . LEU A 1 80 ? 8.652 8.931 -8.765 1.00 90.75 80 LEU A N 1
ATOM 613 C CA . LEU A 1 80 ? 9.347 10.062 -9.386 1.00 90.75 80 LEU A CA 1
ATOM 614 C C . LEU A 1 80 ? 10.766 9.706 -9.823 1.00 90.75 80 LEU A C 1
ATOM 616 O O . LEU A 1 80 ? 11.202 10.167 -10.878 1.00 90.75 80 LEU A O 1
ATOM 620 N N . TYR A 1 81 ? 11.467 8.874 -9.052 1.00 88.81 81 TYR A N 1
ATOM 621 C CA . TYR A 1 81 ? 12.748 8.319 -9.474 1.00 88.81 81 TYR A CA 1
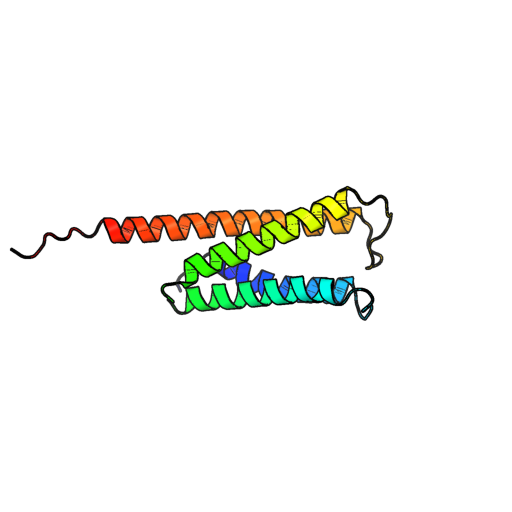ATOM 622 C C . TYR A 1 81 ? 12.605 7.536 -10.785 1.00 88.81 81 TYR A C 1
ATOM 624 O O . TYR A 1 81 ? 13.353 7.775 -11.730 1.00 88.81 81 TYR A O 1
ATOM 632 N N . GLN A 1 82 ? 11.596 6.662 -10.881 1.00 90.06 82 GLN A N 1
ATOM 633 C CA . GLN A 1 82 ? 11.361 5.867 -12.086 1.00 90.06 82 GLN A CA 1
ATOM 634 C C . GLN A 1 82 ? 11.024 6.733 -13.310 1.00 90.06 82 GLN A C 1
ATOM 636 O O . GLN A 1 82 ? 11.568 6.516 -14.388 1.00 90.06 82 GLN A O 1
ATOM 641 N N . VAL A 1 83 ? 10.164 7.741 -13.137 1.00 91.06 83 VAL A N 1
ATOM 642 C CA . VAL A 1 83 ? 9.761 8.675 -14.204 1.00 91.06 83 VAL A CA 1
ATOM 643 C C . VAL A 1 83 ? 10.943 9.501 -14.715 1.00 91.06 83 VAL A C 1
ATOM 645 O O . VAL A 1 83 ? 11.012 9.800 -15.903 1.00 91.06 83 VAL A O 1
ATOM 648 N N . ARG A 1 84 ? 11.880 9.873 -13.834 1.00 90.94 84 ARG A N 1
ATOM 649 C CA . ARG A 1 84 ? 13.091 10.627 -14.199 1.00 90.94 84 ARG A CA 1
ATOM 650 C C . ARG A 1 84 ? 14.209 9.746 -14.759 1.00 90.94 84 ARG A C 1
ATOM 652 O O . ARG A 1 84 ? 15.168 10.282 -15.308 1.00 90.94 84 ARG A O 1
ATOM 659 N N . SER A 1 85 ? 14.115 8.428 -14.602 1.00 88.00 85 SER A N 1
ATOM 660 C CA . SER A 1 85 ? 15.126 7.499 -15.098 1.00 88.00 85 SER A CA 1
ATOM 661 C C . SER A 1 85 ? 15.142 7.476 -16.625 1.00 88.00 85 SER A C 1
ATOM 663 O O . SER A 1 85 ? 14.113 7.274 -17.268 1.00 88.00 85 SER A O 1
ATOM 665 N N . THR A 1 86 ? 16.330 7.635 -17.206 1.00 86.81 86 THR A N 1
ATOM 666 C CA . THR A 1 86 ? 16.576 7.483 -18.649 1.00 86.81 86 THR A CA 1
ATOM 667 C C . THR A 1 86 ? 16.940 6.049 -19.038 1.00 86.81 86 THR A C 1
ATOM 669 O O . THR A 1 86 ? 17.162 5.772 -20.216 1.00 86.81 86 THR A O 1
ATOM 672 N N . ALA A 1 87 ? 17.003 5.126 -18.072 1.00 84.38 87 ALA A N 1
ATOM 673 C CA . ALA A 1 87 ? 17.290 3.724 -18.343 1.00 84.38 87 ALA A CA 1
ATOM 674 C C . ALA A 1 87 ? 16.170 3.097 -19.187 1.00 84.38 87 ALA A C 1
ATOM 676 O O . ALA A 1 87 ? 14.985 3.278 -18.904 1.00 84.38 87 ALA A O 1
ATOM 677 N N . ALA A 1 88 ? 16.544 2.325 -20.211 1.00 79.44 88 ALA A N 1
ATOM 678 C CA . ALA A 1 88 ? 15.580 1.606 -21.044 1.00 79.44 88 ALA A CA 1
ATOM 679 C C . ALA A 1 88 ? 14.873 0.478 -20.265 1.00 79.44 88 ALA A C 1
ATOM 681 O O . ALA A 1 88 ? 13.687 0.209 -20.481 1.00 79.44 88 ALA A O 1
ATOM 682 N N . THR A 1 89 ? 15.592 -0.146 -19.329 1.00 85.94 89 THR A N 1
ATOM 683 C CA . THR A 1 89 ? 15.137 -1.288 -18.531 1.00 85.94 89 THR A CA 1
ATOM 684 C C . THR A 1 89 ? 15.373 -1.067 -17.040 1.00 85.94 89 THR A C 1
ATOM 686 O O . THR A 1 89 ? 16.353 -0.442 -16.636 1.00 85.94 89 THR A O 1
ATOM 689 N N . ASP A 1 90 ? 14.471 -1.603 -16.223 1.00 84.56 90 ASP A N 1
ATOM 690 C CA . ASP A 1 90 ? 14.621 -1.715 -14.771 1.00 84.56 90 ASP A CA 1
ATOM 691 C C . ASP A 1 90 ? 15.547 -2.889 -14.392 1.00 84.56 90 ASP A C 1
ATOM 693 O O . ASP A 1 90 ? 15.884 -3.721 -15.233 1.00 84.56 90 ASP A O 1
ATOM 697 N N . VAL A 1 91 ? 15.925 -2.996 -13.111 1.00 82.25 91 VAL A N 1
ATOM 698 C CA . VAL A 1 91 ? 16.720 -4.120 -12.564 1.00 82.25 91 VAL A CA 1
ATOM 699 C C . VAL A 1 91 ? 16.082 -5.495 -12.793 1.00 82.25 91 VAL A C 1
ATOM 701 O O . VAL A 1 91 ? 16.784 -6.498 -12.832 1.00 82.25 91 VAL A O 1
ATOM 704 N N . SER A 1 92 ? 14.763 -5.532 -12.980 1.00 80.75 92 SER A N 1
ATOM 705 C CA . SER A 1 92 ? 13.998 -6.725 -13.361 1.00 80.75 92 SER A CA 1
ATOM 706 C C . SER A 1 92 ? 14.152 -7.142 -14.826 1.00 80.75 92 SER A C 1
ATOM 708 O O . SER A 1 92 ? 13.628 -8.177 -15.227 1.00 80.75 92 SER A O 1
ATOM 710 N N . GLY A 1 93 ? 14.795 -6.318 -15.658 1.00 83.56 93 GLY A N 1
ATOM 711 C CA . GLY A 1 93 ? 14.810 -6.474 -17.112 1.00 83.56 93 GLY A CA 1
ATOM 712 C C . GLY A 1 93 ? 13.520 -6.014 -17.803 1.00 83.56 93 GLY A C 1
ATOM 713 O O . GLY A 1 93 ? 13.473 -5.972 -19.032 1.00 83.56 93 GLY A O 1
ATOM 714 N N . PHE A 1 94 ? 12.479 -5.623 -17.055 1.00 87.38 94 PHE A N 1
ATOM 715 C CA . PHE A 1 94 ? 11.271 -5.039 -17.638 1.00 87.38 94 PHE A CA 1
ATOM 716 C C . PHE A 1 94 ? 11.534 -3.639 -18.192 1.00 87.38 94 PHE A C 1
ATOM 718 O O . PHE A 1 94 ? 12.399 -2.908 -17.705 1.00 87.38 94 PHE A O 1
ATOM 725 N N . SER A 1 95 ? 10.753 -3.238 -19.198 1.00 91.69 95 SER A N 1
ATOM 726 C CA . SER A 1 95 ? 10.848 -1.886 -19.747 1.00 91.69 95 SER A CA 1
ATOM 727 C C . SER A 1 95 ? 10.511 -0.844 -18.680 1.00 91.69 95 SER A C 1
ATOM 729 O O . SER A 1 95 ? 9.601 -1.027 -17.866 1.00 91.69 95 SER A O 1
ATOM 731 N N . ASN A 1 96 ? 11.220 0.284 -18.703 1.00 89.75 96 ASN A N 1
ATOM 732 C CA . ASN A 1 96 ? 10.990 1.357 -17.736 1.00 89.75 96 ASN A CA 1
ATOM 733 C C . ASN A 1 96 ? 9.526 1.843 -17.751 1.00 89.75 96 ASN A C 1
ATOM 735 O O . ASN A 1 96 ? 8.904 2.009 -16.703 1.00 89.75 96 ASN A O 1
ATOM 739 N N . GLY A 1 97 ? 8.937 1.973 -18.946 1.00 91.44 97 GLY A N 1
ATOM 740 C CA . GLY A 1 97 ? 7.533 2.360 -19.115 1.00 91.44 97 GLY A CA 1
ATOM 741 C C . GLY A 1 97 ? 6.549 1.409 -18.428 1.00 91.44 97 GLY A C 1
ATOM 742 O O . GLY A 1 97 ? 5.604 1.868 -17.788 1.00 91.44 97 GLY A O 1
ATOM 743 N N . PHE A 1 98 ? 6.790 0.095 -18.485 1.00 91.69 98 PHE A N 1
ATOM 744 C CA . PHE A 1 98 ? 5.955 -0.884 -17.786 1.00 91.69 98 PHE A CA 1
ATOM 745 C C . PHE A 1 98 ? 6.015 -0.694 -16.264 1.00 91.69 98 PHE A C 1
ATOM 747 O O . PHE A 1 98 ? 4.978 -0.641 -15.601 1.00 91.69 98 PHE A O 1
ATOM 754 N N . VAL A 1 99 ? 7.218 -0.510 -15.711 1.00 91.12 99 VAL A N 1
ATOM 755 C CA . VAL A 1 99 ? 7.408 -0.290 -14.268 1.00 91.12 99 VAL A CA 1
ATOM 756 C C . VAL A 1 99 ? 6.739 1.006 -13.807 1.00 91.12 99 VAL A C 1
ATOM 758 O O . VAL A 1 99 ? 6.118 1.025 -12.743 1.00 91.12 99 VAL A O 1
ATOM 761 N N . ILE A 1 100 ? 6.796 2.070 -14.615 1.00 93.56 100 ILE A N 1
ATOM 762 C CA . ILE A 1 100 ? 6.090 3.331 -14.345 1.00 93.56 100 ILE A CA 1
ATOM 763 C C . ILE A 1 100 ? 4.579 3.090 -14.238 1.00 93.56 100 ILE A C 1
ATOM 765 O O . ILE A 1 100 ? 3.968 3.524 -13.263 1.00 93.56 100 ILE A O 1
ATOM 769 N N . VAL A 1 101 ? 3.971 2.370 -15.186 1.00 95.00 101 VAL A N 1
ATOM 770 C CA . VAL A 1 101 ? 2.522 2.092 -15.168 1.00 95.00 101 VAL A CA 1
ATOM 771 C C . VAL A 1 101 ? 2.120 1.286 -13.933 1.00 95.00 101 VAL A C 1
ATOM 773 O O . VAL A 1 101 ? 1.138 1.630 -13.267 1.00 95.00 101 VAL A O 1
ATOM 776 N N . VAL A 1 102 ? 2.888 0.248 -13.586 1.00 92.62 102 VAL A N 1
ATOM 777 C CA . VAL A 1 102 ? 2.622 -0.576 -12.398 1.00 92.62 102 VAL A CA 1
ATOM 778 C C . VAL A 1 102 ? 2.730 0.266 -11.126 1.00 92.62 102 VAL A C 1
ATOM 780 O O . VAL A 1 102 ? 1.771 0.328 -10.357 1.00 92.62 102 VAL A O 1
ATOM 783 N N . LYS A 1 103 ? 3.848 0.977 -10.924 1.00 93.06 103 LYS A N 1
ATOM 784 C CA . LYS A 1 103 ? 4.050 1.836 -9.745 1.00 93.06 103 LYS A CA 1
ATOM 785 C C . LYS A 1 103 ? 2.981 2.923 -9.643 1.00 93.06 103 LYS A C 1
ATOM 787 O O . LYS A 1 103 ? 2.429 3.129 -8.567 1.00 93.06 103 LYS A O 1
ATOM 792 N N . GLY A 1 104 ? 2.645 3.577 -10.755 1.00 94.81 104 GLY A N 1
ATOM 793 C CA . GLY A 1 104 ? 1.601 4.600 -10.802 1.00 94.81 104 GLY A CA 1
ATOM 794 C C . GLY A 1 104 ? 0.232 4.052 -10.396 1.00 94.81 104 GLY A C 1
ATOM 795 O O . GLY A 1 104 ? -0.470 4.667 -9.597 1.00 94.81 104 GLY A O 1
ATOM 796 N N . SER A 1 105 ? -0.119 2.853 -10.868 1.00 96.19 105 SER A N 1
ATOM 797 C CA . SER A 1 105 ? -1.382 2.188 -10.518 1.00 96.19 105 SER A CA 1
ATOM 798 C C . SER A 1 105 ? -1.453 1.833 -9.030 1.00 96.19 105 SER A C 1
ATOM 800 O O . SER A 1 105 ? -2.459 2.106 -8.371 1.00 96.19 105 SER A O 1
ATOM 802 N N . LEU A 1 106 ? -0.373 1.269 -8.477 1.00 95.62 106 LEU A N 1
ATOM 803 C CA . LEU A 1 106 ? -0.282 0.963 -7.046 1.00 95.62 106 LEU A CA 1
ATOM 804 C C . LEU A 1 106 ? -0.334 2.235 -6.193 1.00 95.62 106 LEU A C 1
ATOM 806 O O . LEU A 1 106 ? -0.969 2.243 -5.137 1.00 95.62 106 LEU A O 1
ATOM 810 N N . TYR A 1 107 ? 0.278 3.320 -6.667 1.00 96.75 107 TYR A N 1
ATOM 811 C CA . TYR A 1 107 ? 0.267 4.594 -5.965 1.00 96.75 107 TYR A CA 1
ATOM 812 C C . TYR A 1 107 ? -1.132 5.224 -5.927 1.00 96.75 107 TYR A C 1
ATOM 814 O O . TYR A 1 107 ? -1.589 5.636 -4.861 1.00 96.75 107 TYR A O 1
ATOM 822 N N . LEU A 1 108 ? -1.866 5.218 -7.045 1.00 97.25 108 LEU A N 1
ATOM 823 C CA . LEU A 1 108 ? -3.261 5.674 -7.082 1.00 97.25 108 LEU A CA 1
ATOM 824 C C . LEU A 1 108 ? -4.158 4.860 -6.141 1.00 97.25 108 LEU A C 1
ATOM 826 O O . LEU A 1 108 ? -4.999 5.428 -5.441 1.00 97.25 108 LEU A O 1
ATOM 830 N N . LEU A 1 109 ? -3.956 3.540 -6.079 1.00 97.44 109 LEU A N 1
ATOM 831 C CA . LEU A 1 109 ? -4.657 2.675 -5.130 1.00 97.44 109 LEU A CA 1
ATOM 832 C C . LEU A 1 109 ? -4.338 3.067 -3.682 1.00 97.44 109 LEU A C 1
ATOM 834 O O . LEU A 1 109 ? -5.261 3.181 -2.872 1.00 97.44 109 LEU A O 1
ATOM 838 N N . ALA A 1 110 ? -3.063 3.304 -3.364 1.00 97.44 110 ALA A N 1
ATOM 839 C CA . ALA A 1 110 ? -2.637 3.724 -2.032 1.00 97.44 110 ALA A CA 1
ATOM 840 C C . ALA A 1 110 ? -3.268 5.067 -1.626 1.00 97.44 110 ALA A C 1
ATOM 842 O O . ALA A 1 110 ? -3.798 5.176 -0.521 1.00 97.44 110 ALA A O 1
ATOM 843 N N . ILE A 1 111 ? -3.310 6.048 -2.536 1.00 98.06 111 ILE A N 1
ATOM 844 C CA . ILE A 1 111 ? -3.975 7.340 -2.309 1.00 98.06 111 ILE A CA 1
ATOM 845 C C . ILE A 1 111 ? -5.470 7.138 -2.045 1.00 98.06 111 ILE A C 1
ATOM 847 O O . ILE A 1 111 ? -6.004 7.653 -1.062 1.00 98.06 111 ILE A O 1
ATOM 851 N N . ALA A 1 112 ? -6.156 6.351 -2.878 1.00 98.00 112 ALA A N 1
ATOM 852 C CA . ALA A 1 112 ? -7.581 6.084 -2.701 1.00 98.00 112 ALA A CA 1
ATOM 853 C C . ALA A 1 112 ? -7.874 5.408 -1.349 1.00 98.00 112 ALA A C 1
ATOM 855 O O . ALA A 1 112 ? -8.833 5.768 -0.662 1.00 98.00 112 ALA A O 1
ATOM 856 N N . ALA A 1 113 ? -7.043 4.448 -0.938 1.00 97.62 113 ALA A N 1
ATOM 857 C CA . ALA A 1 113 ? -7.185 3.767 0.345 1.00 97.62 113 ALA A CA 1
ATOM 858 C C . ALA A 1 113 ? -6.857 4.678 1.543 1.00 97.62 113 ALA A C 1
ATOM 860 O O . ALA A 1 113 ? -7.526 4.584 2.578 1.00 97.62 113 ALA A O 1
ATOM 861 N N . LEU A 1 114 ? -5.891 5.591 1.402 1.00 98.00 114 LEU A N 1
ATOM 862 C CA . LEU A 1 114 ? -5.570 6.600 2.410 1.00 98.00 114 LEU A CA 1
ATOM 863 C C . LEU A 1 114 ? -6.756 7.535 2.656 1.00 98.00 114 LEU A C 1
ATOM 865 O O . LEU A 1 114 ? -7.184 7.676 3.801 1.00 98.00 114 LEU A O 1
ATOM 869 N N . VAL A 1 115 ? -7.327 8.110 1.592 1.00 97.81 115 VAL A N 1
ATOM 870 C CA . VAL A 1 115 ? -8.490 9.012 1.684 1.00 97.81 115 VAL A CA 1
ATOM 871 C C . VAL A 1 115 ? -9.643 8.319 2.412 1.00 97.81 115 VAL A C 1
ATOM 873 O O . VAL A 1 115 ? -10.135 8.820 3.420 1.00 97.81 115 VAL A O 1
ATOM 876 N N . ARG A 1 116 ? -9.986 7.088 2.007 1.00 96.62 116 ARG A N 1
ATOM 877 C CA . ARG A 1 116 ? -11.036 6.300 2.678 1.00 96.62 116 ARG A CA 1
ATOM 878 C C . ARG A 1 116 ? -10.717 5.975 4.138 1.00 96.62 116 ARG A C 1
ATOM 880 O O . ARG A 1 116 ? -11.631 5.860 4.956 1.00 96.62 116 ARG A O 1
ATOM 887 N N . SER A 1 117 ? -9.441 5.805 4.479 1.00 96.12 117 SER A N 1
ATOM 888 C CA . SER A 1 117 ? -9.019 5.565 5.861 1.00 96.12 117 SER A CA 1
ATOM 889 C C . SER A 1 117 ? -9.211 6.812 6.726 1.00 96.12 117 SER A C 1
ATOM 891 O O . SER A 1 117 ? -9.704 6.687 7.848 1.00 96.12 117 SER A O 1
ATOM 893 N N . ILE A 1 118 ? -8.885 7.997 6.196 1.00 96.75 118 ILE A N 1
ATOM 894 C CA . ILE A 1 118 ? -9.069 9.292 6.867 1.00 96.75 118 ILE A CA 1
ATOM 895 C C . ILE A 1 118 ? -10.557 9.562 7.105 1.00 96.75 118 ILE A C 1
ATOM 897 O O . ILE A 1 118 ? -10.952 9.818 8.246 1.00 96.75 118 ILE A O 1
ATOM 901 N N . ASP A 1 119 ? -11.393 9.407 6.074 1.00 94.50 119 ASP A N 1
ATOM 902 C CA . ASP A 1 119 ? -12.845 9.615 6.170 1.00 94.50 119 ASP A CA 1
ATOM 903 C C . ASP A 1 119 ? -13.457 8.769 7.294 1.00 94.50 119 ASP A C 1
ATOM 905 O O . ASP A 1 119 ? -14.245 9.238 8.118 1.00 94.50 119 ASP A O 1
ATOM 909 N N . ALA A 1 120 ? -13.042 7.507 7.388 1.00 90.00 120 ALA A N 1
ATOM 910 C CA . ALA A 1 120 ? -13.568 6.586 8.382 1.00 90.00 120 ALA A CA 1
ATOM 911 C C . ALA A 1 120 ? -13.101 6.855 9.821 1.00 90.00 120 ALA A C 1
ATOM 913 O O . ALA A 1 120 ? -13.762 6.407 10.769 1.00 90.00 120 ALA A O 1
ATOM 914 N N . VAL A 1 121 ? -11.965 7.535 10.003 1.00 92.06 121 VAL A N 1
ATOM 915 C CA . VAL A 1 121 ? -11.557 8.075 11.308 1.00 92.06 121 VAL A CA 1
ATOM 916 C C . VAL A 1 121 ? -12.431 9.280 11.650 1.00 92.06 121 VAL A C 1
ATOM 918 O O . VAL A 1 121 ? -13.014 9.303 12.733 1.00 92.06 121 VAL A O 1
ATOM 921 N N . GLY A 1 122 ? -12.610 10.217 10.712 1.00 86.81 122 GLY A N 1
ATOM 922 C CA . GLY A 1 122 ? -13.443 11.411 10.901 1.00 86.81 122 GLY A CA 1
ATOM 923 C C . GLY A 1 122 ? -14.886 11.082 11.297 1.00 86.81 122 GLY A C 1
ATOM 924 O O . GLY A 1 122 ? -15.399 11.616 12.280 1.00 86.81 122 GLY A O 1
ATOM 925 N N . MET A 1 123 ? -15.516 10.119 10.614 1.00 80.75 123 MET A N 1
ATOM 926 C CA . MET A 1 123 ? -16.866 9.653 10.968 1.00 80.75 123 MET A CA 1
ATOM 927 C C . MET A 1 123 ? -16.936 9.052 12.380 1.00 80.75 12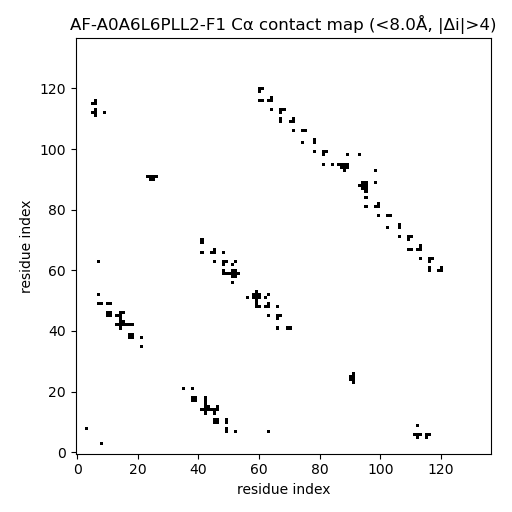3 MET A C 1
ATOM 929 O O . MET A 1 123 ? -17.926 9.243 13.081 1.00 80.75 123 MET A O 1
ATOM 933 N N . SER A 1 124 ? -15.884 8.346 12.809 1.00 81.06 124 SER A N 1
ATOM 934 C CA . SER A 1 124 ? -15.807 7.740 14.144 1.00 81.06 124 SER A CA 1
ATOM 935 C C . SER A 1 124 ? -15.777 8.794 15.251 1.00 81.06 124 SER A C 1
ATOM 937 O O . SER A 1 124 ? -16.438 8.635 16.274 1.00 81.06 124 SER A O 1
ATOM 939 N N . ASN A 1 125 ? -15.016 9.869 15.046 1.00 80.19 125 ASN A N 1
ATOM 940 C CA . ASN A 1 125 ? -14.878 10.938 16.032 1.00 80.19 125 ASN A CA 1
ATOM 941 C C . ASN A 1 125 ? -16.181 11.740 16.153 1.00 80.19 125 ASN A C 1
ATOM 943 O O . ASN A 1 125 ? -16.632 12.014 17.263 1.00 80.19 125 ASN A O 1
ATOM 947 N N . ASN A 1 126 ? -16.845 12.011 15.025 1.00 79.12 126 ASN A N 1
ATOM 948 C CA . ASN A 1 126 ? -18.138 12.698 15.014 1.00 79.12 126 ASN A CA 1
ATOM 949 C C . ASN A 1 126 ? -19.248 11.902 15.718 1.00 79.12 126 ASN A C 1
ATOM 951 O O . ASN A 1 126 ? -20.111 12.505 16.348 1.00 79.12 126 ASN A O 1
ATOM 955 N N . SER A 1 127 ? -19.251 10.563 15.635 1.00 76.38 127 SER A N 1
ATOM 956 C CA . SER A 1 127 ? -20.238 9.749 16.363 1.00 76.38 127 SER A CA 1
ATOM 957 C C . SER A 1 127 ? -20.040 9.776 17.879 1.00 76.38 127 SER A C 1
ATOM 959 O O . SER A 1 127 ? -21.025 9.732 18.605 1.00 76.38 127 SER A O 1
ATOM 961 N N . ILE A 1 128 ? -18.793 9.884 18.349 1.00 73.19 128 ILE A N 1
ATOM 962 C CA . ILE A 1 128 ? -18.477 9.958 19.784 1.00 73.19 128 ILE A CA 1
ATOM 963 C C . ILE A 1 128 ? -18.891 11.319 20.357 1.00 73.19 128 ILE A C 1
ATOM 965 O O . ILE A 1 128 ? -19.418 11.383 21.455 1.00 73.19 128 ILE A O 1
ATOM 969 N N . GLN A 1 129 ? -18.719 12.410 19.606 1.00 73.69 129 GLN A N 1
ATOM 970 C CA . GLN A 1 129 ? -19.125 13.746 20.066 1.00 73.69 129 GLN A CA 1
ATOM 971 C C . GLN A 1 129 ? -20.646 13.976 20.077 1.00 73.69 129 GLN A C 1
ATOM 973 O O . GLN A 1 129 ? -21.108 14.945 20.670 1.00 73.69 129 GLN A O 1
ATOM 978 N N . ARG A 1 130 ? -21.433 13.129 19.398 1.00 69.31 130 ARG A N 1
ATOM 979 C CA . ARG A 1 130 ? -22.896 13.274 19.302 1.00 69.31 130 ARG A CA 1
ATOM 980 C C . ARG A 1 130 ? -23.684 12.523 20.375 1.00 69.31 130 ARG A C 1
ATOM 982 O O . ARG A 1 130 ? -24.899 12.688 20.400 1.00 69.31 130 ARG A O 1
ATOM 989 N N . THR A 1 131 ? -23.060 11.713 21.232 1.00 60.66 131 THR A N 1
ATOM 990 C CA . THR A 1 131 ? -23.738 11.187 22.429 1.00 60.66 131 THR A CA 1
ATOM 991 C C . THR A 1 131 ? -23.822 12.312 23.463 1.00 60.66 131 THR A C 1
ATOM 993 O O . THR A 1 131 ? -22.772 12.720 23.954 1.00 60.66 131 THR A O 1
ATOM 996 N N . PRO A 1 132 ? -25.014 12.867 23.757 1.00 63.75 132 PRO A N 1
ATOM 997 C CA . PRO A 1 132 ? -25.137 13.951 24.718 1.00 63.75 132 PRO A CA 1
ATOM 998 C C . PRO A 1 132 ? -24.884 13.423 26.134 1.00 63.75 132 PRO A C 1
ATOM 1000 O O . PRO A 1 132 ? -25.507 12.444 26.542 1.00 63.75 132 PRO A O 1
ATOM 1003 N N . ASP A 1 133 ? -24.036 14.118 26.893 1.00 63.84 133 ASP A N 1
ATOM 1004 C CA . ASP A 1 133 ? -23.794 13.938 28.337 1.00 63.84 133 ASP A CA 1
ATOM 1005 C C . ASP A 1 133 ? -25.023 14.318 29.207 1.00 63.84 133 ASP A C 1
ATOM 1007 O O . ASP A 1 133 ? -24.886 14.885 30.285 1.00 63.84 133 ASP A O 1
ATOM 1011 N N . GLY A 1 134 ? -26.251 14.061 28.746 1.00 59.22 134 GLY A N 1
ATOM 1012 C CA . GLY A 1 134 ? -27.463 14.689 29.289 1.00 59.22 134 GLY A CA 1
ATOM 1013 C C . GLY A 1 134 ? -28.686 13.784 29.386 1.00 59.22 134 GLY A C 1
ATOM 1014 O O . GLY A 1 134 ? -29.786 14.233 29.093 1.00 59.22 134 GLY A O 1
ATOM 1015 N N . ALA A 1 135 ? -28.515 12.515 29.756 1.00 57.31 135 ALA A N 1
ATOM 1016 C CA . ALA A 1 135 ? -29.634 11.642 30.125 1.00 57.31 135 ALA A CA 1
ATOM 1017 C C . ALA A 1 135 ? -29.378 11.009 31.500 1.00 57.31 135 ALA A C 1
ATOM 1019 O O . ALA A 1 135 ? -29.261 9.793 31.636 1.00 57.31 135 ALA A O 1
ATOM 1020 N N . ALA A 1 136 ? -29.221 11.864 32.505 1.00 58.66 136 ALA A N 1
ATOM 1021 C CA . ALA A 1 136 ? -29.305 11.499 33.911 1.00 58.66 136 ALA A CA 1
ATOM 1022 C C . ALA A 1 136 ? -30.042 12.632 34.636 1.00 58.66 136 ALA A C 1
ATOM 1024 O O . ALA A 1 136 ? -29.424 13.412 35.356 1.00 58.66 136 ALA A O 1
ATOM 1025 N N . ASP A 1 137 ? -31.346 12.706 34.368 1.00 53.91 137 ASP A N 1
ATOM 1026 C CA . ASP A 1 137 ? -32.342 13.328 35.242 1.00 53.91 137 ASP A CA 1
ATOM 1027 C C . ASP A 1 137 ? -33.162 12.198 35.883 1.00 53.91 137 ASP A C 1
ATOM 1029 O O . ASP A 1 137 ? -33.570 11.276 35.131 1.00 53.91 137 ASP A O 1
#

Sequence (137 aa):
MNKMRFEVRAAFVMGVALPALETIRRGINFDNIPAYLDDYLIGAFLLYAARAVVRGSPRGKVLLVAAWAMLCGGFFGSFLYQVRSTAATDVSGFSNGFVIVVKGSLYLLAIAALVRSIDAVGMSNNSIQRTPDGAAD

pLDDT: mean 87.68, std 11.77, range [43.84, 98.31]

Secondary structure (DSSP, 8-state):
-PPPPHHHHHHHHHHHHHHHHHHHHHTT-GGGHHHHHHHHHHHHHHHHHHHHHHTT-TTHHHHHHHHHHHHHHHHHHHHHHHHH---SB-TTS-BHHHHHHHHHHHHHHHHHHHHHHHHHHHHHHHHHHTS-S----

Nearest PDB structures (foldseek):
  1x8z-assembly1_A-2  TM=5.544E-01  e=6.149E-01  Arabidopsis thaliana
  6zif-assembly1_C  TM=6.106E-01  e=2.123E+00  Methylocystis sp. ATCC 49242
  3lmf-assembly1_A  TM=6.004E-01  e=2.123E+00  Nitrosospira multiformis ATCC 25196
  3dby-assembly6_B  TM=6.748E-01  e=9.007E+00  Bacillus cereus G9241

Foldseek 3Di:
DPDDDPLLVLLLVQLPVQLVVVCLQQPPPCPDVVVSVLSNVLSVQSPVLSVCVVVVNPCSLVSSLVSLVSVLVVLVVVLVVLVPDPDQADNSRHGSVVVNVVSVVVNVSSVVSNVVSVVVVVVVVVVVVPPDPPPDD